Protein AF-A0A957SDZ3-F1 (afdb_monomer)

Secondary structure (DSSP, 8-state):
--TTSHHHHHHHHHHHHHHHHS-HHHHHHHHHHHHHHHHHTT-GGGHHHHHHHHHHHHHHHHHHHH---HHHHHHHHHHHHHHHHHHHHHHHHHHHHHHHH--

Foldseek 3Di:
DDCPDPVNVV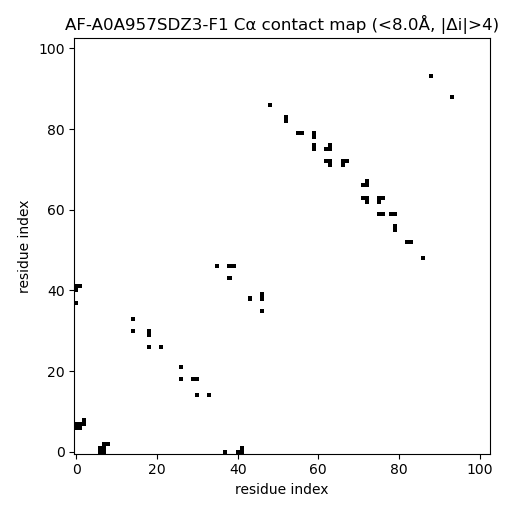LVVVLVVVLVVDDPVCNVVSVVVSVLVVVVVVPVVCSVVVVVLCVLVVVLVVVLVPDPDPVVNVVSVVRSCCSVVVVVCCVPPVVVVVVVVVD

Solvent-accessible surface area (backbone atoms only — not comparable to full-atom values): 5776 Å² total; per-residue (Å²): 90,50,92,90,37,72,67,34,55,52,50,50,52,53,50,51,55,50,51,76,73,45,56,82,86,52,36,62,59,50,52,50,52,50,50,52,54,53,49,40,54,70,47,54,82,54,46,62,54,52,50,50,49,51,53,48,46,54,52,36,54,50,54,37,74,74,42,87,50,68,71,59,33,52,51,41,53,48,52,46,49,51,51,55,51,46,54,49,46,49,76,72,41,44,66,57,52,53,55,63,74,75,106

Structure (mmCIF, N/CA/C/O backbone):
data_AF-A0A957SDZ3-F1
#
_entry.id   AF-A0A957SDZ3-F1
#
loop_
_atom_site.group_PDB
_atom_site.id
_atom_site.type_symbol
_atom_site.label_atom_id
_atom_site.label_alt_id
_atom_site.label_comp_id
_atom_site.label_asym_id
_atom_site.label_entity_id
_atom_site.label_seq_id
_atom_site.pdbx_PDB_ins_code
_atom_site.Cartn_x
_atom_site.Cartn_y
_atom_site.Cartn_z
_atom_site.occupancy
_atom_site.B_iso_or_equiv
_atom_site.auth_seq_id
_atom_site.auth_comp_id
_atom_site.auth_asym_id
_atom_site.auth_atom_id
_atom_site.pdbx_PDB_model_num
ATOM 1 N N . MET A 1 1 ? 6.033 -1.691 -15.513 1.00 85.06 1 MET A N 1
ATOM 2 C CA . MET A 1 1 ? 5.072 -0.749 -16.129 1.00 85.06 1 MET A CA 1
ATOM 3 C C . MET A 1 1 ? 5.180 0.551 -15.363 1.00 85.06 1 MET A C 1
ATOM 5 O O . MET A 1 1 ? 5.118 0.506 -14.141 1.00 85.06 1 MET A O 1
ATOM 9 N N . LEU A 1 2 ? 5.416 1.672 -16.039 1.00 90.06 2 LEU A N 1
ATOM 10 C CA . LEU A 1 2 ? 5.469 2.980 -15.385 1.00 90.06 2 LEU A CA 1
ATOM 11 C C . LEU A 1 2 ? 4.154 3.715 -15.643 1.00 90.06 2 LEU A C 1
ATOM 13 O O . LEU A 1 2 ? 3.504 3.487 -16.657 1.00 90.06 2 LEU A O 1
ATOM 17 N N . PHE A 1 3 ? 3.767 4.613 -14.742 1.00 89.62 3 PHE A N 1
ATOM 18 C CA . PHE A 1 3 ? 2.489 5.330 -14.835 1.00 89.62 3 PHE A CA 1
ATOM 19 C C . PHE A 1 3 ? 2.322 6.158 -16.118 1.00 89.62 3 PHE A C 1
ATOM 2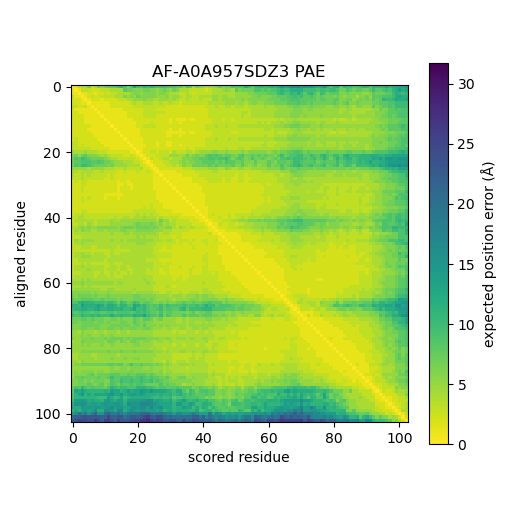1 O O . PHE A 1 3 ? 1.204 6.435 -16.534 1.00 89.62 3 PHE A O 1
ATOM 28 N N . ASN A 1 4 ? 3.426 6.562 -16.743 1.00 91.69 4 ASN A N 1
ATOM 29 C CA . ASN A 1 4 ? 3.443 7.384 -17.948 1.00 91.69 4 ASN A CA 1
ATOM 30 C C . ASN A 1 4 ? 3.572 6.574 -19.248 1.00 91.69 4 ASN A C 1
ATOM 32 O O . ASN A 1 4 ? 3.785 7.176 -20.299 1.00 91.69 4 ASN A O 1
ATOM 36 N N . THR A 1 5 ? 3.497 5.240 -19.199 1.00 95.25 5 THR A N 1
ATOM 37 C CA . THR A 1 5 ? 3.687 4.401 -20.389 1.00 95.25 5 THR A CA 1
ATOM 38 C C . THR A 1 5 ? 2.356 3.860 -20.931 1.00 95.25 5 THR A C 1
ATOM 40 O O . THR A 1 5 ? 1.416 3.651 -20.158 1.00 95.25 5 THR A O 1
ATOM 43 N N . PRO A 1 6 ? 2.225 3.625 -22.254 1.00 95.44 6 PRO A N 1
ATOM 44 C CA . PRO A 1 6 ? 0.987 3.116 -22.855 1.00 95.44 6 PRO A CA 1
ATOM 45 C C . PRO A 1 6 ? 0.500 1.793 -22.249 1.00 95.44 6 PRO A C 1
ATOM 47 O O . PRO A 1 6 ? -0.705 1.574 -22.128 1.00 95.44 6 PRO A O 1
ATOM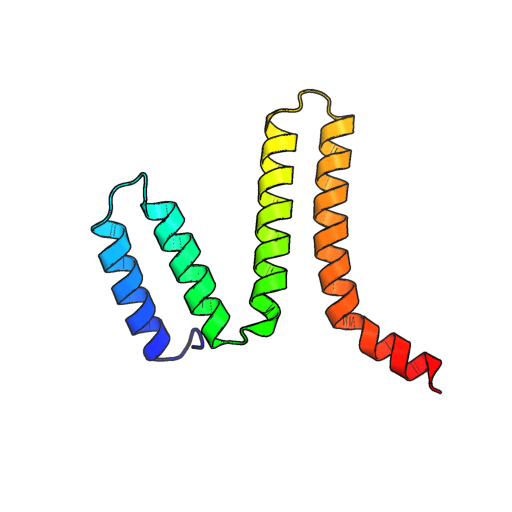 50 N N . GLU A 1 7 ? 1.421 0.929 -21.812 1.00 95.00 7 GLU A N 1
ATOM 51 C CA . GLU A 1 7 ? 1.092 -0.354 -21.187 1.00 95.00 7 GLU A CA 1
ATOM 52 C C . GLU A 1 7 ? 0.309 -0.160 -19.885 1.00 95.00 7 GLU A C 1
ATOM 54 O O . GLU A 1 7 ? -0.582 -0.954 -19.589 1.00 95.00 7 GLU A O 1
ATOM 59 N N . TYR A 1 8 ? 0.590 0.910 -19.129 1.00 95.50 8 TYR A N 1
ATOM 60 C CA . TYR A 1 8 ? -0.169 1.237 -17.923 1.00 95.50 8 TYR A CA 1
ATOM 61 C C . TYR A 1 8 ? -1.610 1.634 -18.245 1.00 95.50 8 TYR A C 1
ATOM 63 O O . TYR A 1 8 ? -2.526 1.172 -17.570 1.00 95.50 8 TYR A O 1
ATOM 71 N N . PHE A 1 9 ? -1.842 2.439 -19.285 1.00 96.25 9 PHE A N 1
ATOM 72 C CA . PHE A 1 9 ? -3.202 2.821 -19.679 1.00 96.25 9 PHE A CA 1
ATOM 73 C C . PHE A 1 9 ? -4.015 1.621 -20.168 1.00 96.25 9 PHE A C 1
ATOM 75 O O . PHE A 1 9 ? -5.195 1.507 -19.834 1.00 96.25 9 PHE A O 1
ATOM 82 N N . LEU A 1 10 ? -3.385 0.698 -20.901 1.00 96.81 10 LEU A N 1
ATOM 83 C CA . LEU A 1 10 ? -4.025 -0.553 -21.306 1.00 96.81 10 LEU A CA 1
ATOM 84 C C . LEU A 1 10 ? -4.349 -1.429 -20.090 1.00 96.81 10 LEU A C 1
ATOM 86 O O . LEU A 1 10 ? -5.480 -1.895 -19.956 1.00 96.81 10 LEU A O 1
ATOM 90 N N . PHE A 1 11 ? -3.391 -1.603 -19.176 1.00 96.88 11 PHE A N 1
ATOM 91 C CA . PHE A 1 11 ? -3.597 -2.318 -17.918 1.00 96.88 11 PHE A CA 1
ATOM 92 C C . PHE A 1 11 ? -4.747 -1.711 -17.101 1.00 96.88 11 PHE A C 1
ATOM 94 O O . PHE A 1 11 ? -5.651 -2.431 -16.685 1.00 96.88 11 PHE A O 1
ATOM 101 N N . LEU A 1 12 ? -4.759 -0.387 -16.931 1.00 96.69 12 LEU A N 1
ATOM 102 C CA . LEU A 1 12 ? -5.810 0.341 -16.224 1.00 96.69 12 LEU A CA 1
ATOM 103 C C . LEU A 1 12 ? -7.174 0.141 -16.891 1.00 96.69 12 LEU A C 1
ATOM 105 O O . LEU A 1 12 ? -8.149 -0.134 -16.197 1.00 96.69 12 LEU A O 1
ATOM 109 N N . GLY A 1 13 ? -7.247 0.232 -18.222 1.00 97.44 13 GLY A N 1
ATOM 110 C CA . GLY A 1 13 ? -8.475 -0.022 -18.973 1.00 97.44 13 GLY A CA 1
ATOM 111 C C . GLY A 1 13 ? -9.033 -1.420 -18.706 1.00 97.44 13 GLY A C 1
ATOM 112 O O . GLY A 1 13 ? -10.208 -1.561 -18.374 1.00 97.44 13 GLY A O 1
ATOM 113 N N . VAL A 1 14 ? -8.182 -2.449 -18.759 1.00 97.38 14 VAL A N 1
ATOM 114 C CA . VAL A 1 14 ? -8.568 -3.837 -18.452 1.00 97.38 14 VAL A CA 1
ATOM 115 C C . VAL A 1 14 ? -9.017 -3.988 -16.996 1.00 97.38 14 VAL A C 1
ATOM 117 O O . VAL A 1 14 ? -10.063 -4.583 -16.737 1.00 97.38 14 VAL A O 1
ATOM 120 N N . VAL A 1 15 ? -8.273 -3.422 -16.042 1.00 97.56 15 VAL A N 1
ATOM 121 C CA . VAL A 1 15 ? -8.623 -3.462 -14.614 1.00 97.56 15 VAL A CA 1
ATOM 122 C C . VAL A 1 15 ? -9.975 -2.800 -14.364 1.00 97.56 15 VAL A C 1
ATOM 124 O O . VAL A 1 15 ? -10.805 -3.375 -13.669 1.00 97.56 15 VAL A O 1
ATOM 127 N N . LEU A 1 16 ? -10.241 -1.636 -14.958 1.00 97.00 16 LEU A N 1
ATOM 128 C CA . LEU A 1 16 ? -11.523 -0.950 -14.807 1.00 97.00 16 LEU A CA 1
ATOM 129 C C . LEU A 1 16 ? -12.675 -1.743 -15.433 1.00 97.00 16 LEU A C 1
ATOM 131 O O . LEU A 1 16 ? -13.726 -1.875 -14.810 1.00 97.00 16 LEU A O 1
ATOM 135 N N . LEU A 1 17 ? -12.482 -2.320 -16.623 1.00 97.50 17 LEU A N 1
ATOM 136 C CA . LEU A 1 17 ? -13.498 -3.163 -17.258 1.00 97.50 17 LEU A CA 1
ATOM 137 C C . LEU A 1 17 ? -13.858 -4.368 -16.384 1.00 97.50 17 LEU A C 1
ATOM 139 O O . LEU A 1 17 ? -15.039 -4.636 -16.156 1.00 97.50 17 LEU A O 1
ATOM 143 N N . ILE A 1 18 ? -12.855 -5.068 -15.848 1.00 96.88 18 ILE A N 1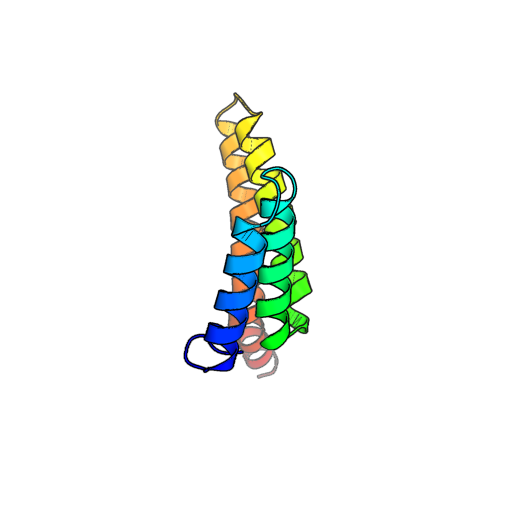
ATOM 144 C CA . ILE A 1 18 ? -13.081 -6.203 -14.945 1.00 96.88 18 ILE A CA 1
ATOM 145 C C . ILE A 1 18 ? -13.738 -5.728 -13.644 1.00 96.88 18 ILE A C 1
ATOM 147 O O . ILE A 1 18 ? -14.683 -6.364 -13.179 1.00 96.88 18 ILE A O 1
ATOM 151 N N . TYR A 1 19 ? -13.286 -4.608 -13.076 1.00 96.25 19 TYR A N 1
ATOM 152 C CA . TYR A 1 19 ? -13.834 -4.022 -11.852 1.00 96.25 19 TYR A CA 1
ATOM 153 C C . TYR A 1 19 ? -15.339 -3.757 -11.971 1.00 96.25 19 TYR A C 1
ATOM 155 O O . TYR A 1 19 ? -16.098 -4.200 -11.113 1.00 96.25 19 TYR A O 1
ATOM 163 N N . TYR A 1 20 ? -15.782 -3.115 -13.057 1.00 95.62 20 TYR A N 1
ATOM 164 C CA . TYR A 1 20 ? -17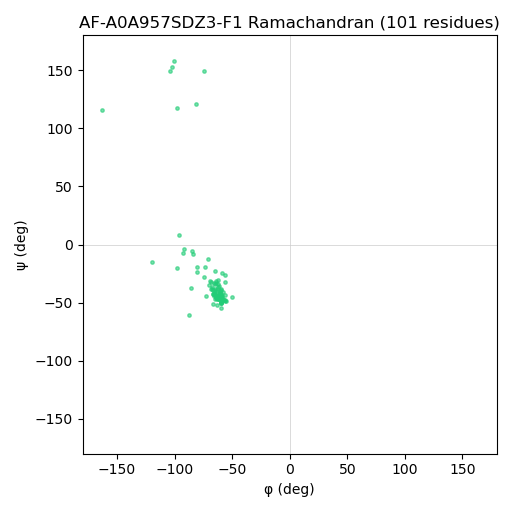.204 -2.836 -13.288 1.00 95.62 20 TYR A CA 1
ATOM 165 C C . TYR A 1 20 ? -18.022 -4.075 -13.682 1.00 95.62 20 TYR A C 1
ATOM 167 O O . TYR A 1 20 ? -19.241 -4.064 -13.537 1.00 95.62 20 TYR A O 1
ATOM 175 N N . SER A 1 21 ? -17.371 -5.142 -14.151 1.00 95.25 21 SER A N 1
ATOM 176 C CA . SER A 1 21 ? -18.032 -6.399 -14.538 1.00 95.25 21 SER A CA 1
ATOM 177 C C . SER A 1 21 ? -18.102 -7.432 -13.401 1.00 95.25 21 SER A C 1
ATOM 179 O O . SER A 1 21 ? -18.723 -8.482 -13.559 1.00 95.25 21 SER A O 1
ATOM 181 N N . THR A 1 22 ? -17.453 -7.172 -12.262 1.00 94.62 22 THR A N 1
ATOM 182 C CA . THR A 1 22 ? -17.325 -8.119 -11.141 1.00 94.62 22 THR A CA 1
ATOM 183 C C . THR A 1 22 ? -18.324 -7.807 -10.022 1.00 94.62 22 THR A C 1
ATOM 185 O O . THR A 1 22 ? -18.817 -6.693 -9.885 1.00 94.62 22 THR A O 1
ATOM 188 N N . THR A 1 23 ? -18.631 -8.799 -9.180 1.00 94.06 23 THR A N 1
ATOM 189 C CA . THR A 1 23 ? -19.494 -8.593 -8.007 1.00 94.06 23 THR A CA 1
ATOM 190 C C . THR A 1 23 ? -18.771 -7.843 -6.874 1.00 94.06 23 THR A C 1
ATOM 192 O O . THR A 1 23 ? -17.575 -8.074 -6.654 1.00 94.06 23 THR A O 1
ATOM 195 N N . PRO A 1 24 ? -19.490 -7.049 -6.053 1.00 91.12 24 PRO A N 1
ATOM 196 C CA . PRO A 1 24 ? -18.886 -6.260 -4.972 1.00 91.12 24 PRO A CA 1
ATOM 197 C C . PRO A 1 24 ? -18.064 -7.064 -3.956 1.00 91.12 24 PRO A C 1
ATOM 199 O O . PRO A 1 24 ? -17.141 -6.537 -3.342 1.00 91.12 24 PRO A O 1
ATOM 202 N N . ARG A 1 25 ? -18.371 -8.357 -3.775 1.00 88.44 25 ARG A N 1
ATOM 203 C CA . ARG A 1 25 ? -17.644 -9.232 -2.839 1.00 88.44 25 ARG A CA 1
ATOM 204 C C . ARG A 1 25 ? -16.227 -9.562 -3.311 1.00 88.44 25 ARG A C 1
ATOM 206 O O . ARG A 1 25 ? -15.335 -9.706 -2.484 1.00 88.44 25 ARG A O 1
ATOM 213 N N . VAL A 1 26 ? -16.023 -9.703 -4.621 1.00 94.31 26 VAL A N 1
ATOM 214 C CA . VAL A 1 26 ? -14.737 -10.131 -5.206 1.00 94.31 26 VAL A CA 1
ATOM 215 C C . VAL A 1 26 ? -13.917 -8.935 -5.694 1.00 94.31 26 VAL A C 1
ATOM 217 O O . VAL A 1 26 ? -12.697 -9.016 -5.796 1.00 94.31 26 VAL A O 1
ATOM 220 N N . GLN A 1 27 ? -14.570 -7.797 -5.918 1.00 94.31 27 GLN A N 1
ATOM 221 C CA . GLN A 1 27 ? -13.988 -6.552 -6.415 1.00 94.31 27 GLN A CA 1
ATOM 222 C C . GLN A 1 27 ? -12.735 -6.102 -5.646 1.00 94.31 27 GLN A C 1
ATOM 224 O O . GLN A 1 27 ? -11.721 -5.785 -6.261 1.00 94.31 27 GLN A O 1
ATOM 229 N N . ASN A 1 28 ? -12.751 -6.153 -4.311 1.00 93.25 28 ASN A N 1
ATOM 230 C CA . ASN A 1 28 ? -11.590 -5.765 -3.501 1.00 93.25 28 ASN A CA 1
ATOM 231 C C . ASN A 1 28 ? -10.415 -6.741 -3.645 1.00 93.25 28 ASN A C 1
ATOM 233 O O . ASN A 1 28 ? -9.269 -6.309 -3.716 1.00 93.25 28 ASN A O 1
ATOM 237 N N . TYR A 1 29 ? -10.685 -8.046 -3.732 1.00 95.00 29 TYR A N 1
ATOM 238 C CA . TYR A 1 29 ? -9.642 -9.048 -3.972 1.00 95.00 29 TYR A CA 1
ATOM 239 C C . TYR A 1 29 ? -9.049 -8.917 -5.374 1.00 95.00 29 TYR A C 1
ATOM 241 O O . TYR A 1 29 ? -7.8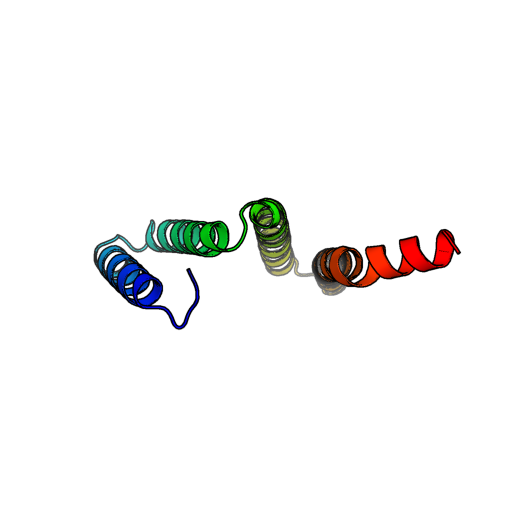39 -9.039 -5.546 1.00 95.00 29 TYR A O 1
ATOM 249 N N . MET A 1 30 ? -9.889 -8.613 -6.364 1.00 96.69 30 MET A N 1
ATOM 250 C CA . MET A 1 30 ? -9.456 -8.328 -7.727 1.00 96.69 30 MET A CA 1
ATOM 251 C C . MET A 1 30 ? -8.558 -7.086 -7.773 1.00 96.69 30 MET A C 1
ATOM 253 O O . MET A 1 30 ? -7.474 -7.151 -8.348 1.00 96.69 30 MET A O 1
ATOM 257 N N . LEU A 1 31 ? -8.951 -5.988 -7.116 1.00 96.06 31 LEU A N 1
ATOM 258 C CA . LEU A 1 31 ? -8.131 -4.776 -7.038 1.00 96.06 31 LEU A CA 1
ATOM 259 C C . LEU A 1 31 ? -6.810 -5.020 -6.311 1.00 96.06 31 LEU A C 1
ATOM 261 O O . LEU A 1 31 ? -5.772 -4.521 -6.741 1.00 96.06 31 LEU A O 1
ATOM 265 N N . LEU A 1 32 ? -6.838 -5.808 -5.235 1.00 95.00 32 LEU A N 1
ATOM 266 C CA . LEU A 1 32 ? -5.635 -6.201 -4.516 1.00 95.00 32 LEU A CA 1
ATOM 267 C C . LEU A 1 32 ? -4.688 -6.970 -5.446 1.00 95.00 32 LEU A C 1
ATOM 269 O O . LEU A 1 32 ? -3.527 -6.594 -5.583 1.00 95.00 32 LEU A O 1
ATOM 273 N N . ALA A 1 33 ? -5.191 -7.988 -6.149 1.00 95.88 33 ALA A N 1
ATOM 274 C CA . ALA A 1 33 ? -4.407 -8.759 -7.110 1.00 95.88 33 ALA A CA 1
ATOM 275 C C . ALA A 1 33 ? -3.855 -7.879 -8.243 1.00 95.88 33 ALA A C 1
ATOM 277 O O . ALA A 1 33 ? -2.674 -7.977 -8.572 1.00 95.88 33 ALA A O 1
ATOM 278 N N . ALA A 1 34 ? -4.669 -6.975 -8.795 1.00 96.31 34 ALA A N 1
ATOM 279 C CA . ALA A 1 34 ? -4.237 -6.016 -9.807 1.00 96.31 34 ALA A CA 1
ATOM 280 C C . ALA A 1 34 ? -3.119 -5.099 -9.280 1.00 96.31 34 ALA A C 1
ATOM 282 O O . ALA A 1 34 ? -2.131 -4.876 -9.976 1.00 96.31 34 ALA A O 1
ATOM 283 N N . SER A 1 35 ? -3.225 -4.620 -8.039 1.00 94.44 35 SER A N 1
ATOM 284 C CA . SER A 1 35 ? -2.192 -3.799 -7.403 1.00 94.44 35 SER A CA 1
ATOM 285 C C . SER A 1 35 ? -0.863 -4.550 -7.270 1.00 94.44 35 SER A C 1
ATOM 287 O O . SER A 1 35 ? 0.175 -4.031 -7.682 1.00 94.44 35 SER A O 1
ATOM 289 N N . TYR A 1 36 ? -0.886 -5.797 -6.785 1.00 95.06 36 TYR A N 1
ATOM 290 C CA . TYR A 1 36 ? 0.323 -6.623 -6.692 1.00 95.06 36 TYR A CA 1
ATOM 291 C C . TYR A 1 36 ? 0.910 -6.949 -8.065 1.00 95.06 36 TYR A C 1
ATOM 293 O O . TYR A 1 36 ? 2.126 -6.881 -8.229 1.00 95.06 36 TYR A O 1
ATOM 301 N N . LEU A 1 37 ? 0.076 -7.248 -9.067 1.00 95.06 37 LEU A N 1
ATOM 302 C CA . LEU A 1 37 ? 0.545 -7.451 -10.437 1.00 95.06 37 LEU A CA 1
ATOM 303 C C . LEU A 1 37 ? 1.244 -6.195 -10.956 1.00 95.06 37 LEU A C 1
ATOM 305 O O . LEU A 1 37 ? 2.385 -6.282 -11.401 1.00 95.06 37 LEU A O 1
ATOM 309 N N . PHE A 1 38 ? 0.624 -5.024 -10.823 1.00 94.69 38 PHE A N 1
ATOM 310 C CA . PHE A 1 38 ? 1.227 -3.757 -11.229 1.00 94.69 38 PHE A CA 1
ATOM 311 C C . PHE A 1 38 ? 2.586 -3.513 -10.552 1.00 94.69 38 PHE A C 1
ATOM 313 O O . PHE A 1 38 ? 3.568 -3.225 -11.238 1.00 94.69 38 PHE A O 1
ATOM 320 N N . TYR A 1 39 ? 2.675 -3.706 -9.233 1.00 91.94 39 TYR A N 1
ATOM 321 C CA . TYR A 1 39 ? 3.931 -3.549 -8.493 1.00 91.94 39 TYR A CA 1
ATOM 322 C C . TYR A 1 39 ? 4.990 -4.591 -8.870 1.00 91.94 39 TYR A C 1
ATOM 324 O O . TYR A 1 39 ? 6.179 -4.268 -8.913 1.00 91.94 39 TYR A O 1
ATOM 332 N N . SER A 1 40 ? 4.583 -5.818 -9.206 1.00 92.69 40 SER A N 1
ATOM 333 C CA . SER A 1 40 ? 5.508 -6.874 -9.629 1.00 92.69 40 SER A CA 1
ATOM 334 C C . SER A 1 40 ? 6.264 -6.524 -10.915 1.00 92.69 40 SER A C 1
ATOM 336 O O . SER A 1 40 ? 7.424 -6.905 -11.061 1.00 92.69 40 SER A O 1
ATOM 338 N N . PHE A 1 41 ? 5.649 -5.739 -11.811 1.00 91.44 41 PHE A N 1
ATOM 339 C CA . PHE A 1 41 ? 6.286 -5.250 -13.037 1.00 91.44 41 PHE A CA 1
ATOM 340 C C . PHE A 1 41 ? 7.362 -4.185 -12.804 1.00 91.44 41 PHE A C 1
ATOM 342 O O . PHE A 1 41 ? 8.045 -3.817 -13.762 1.00 91.44 41 PHE A O 1
ATOM 349 N N . TRP A 1 42 ? 7.460 -3.610 -11.605 1.00 86.69 42 TRP A N 1
ATOM 350 C CA . TRP A 1 42 ? 8.553 -2.702 -11.265 1.00 86.69 42 TRP A CA 1
ATOM 351 C C . TRP A 1 42 ? 9.738 -3.498 -10.729 1.00 86.69 42 TRP A C 1
ATOM 353 O O . TRP A 1 42 ? 10.798 -3.507 -11.349 1.00 86.69 42 TRP A O 1
ATOM 363 N N . ASP A 1 43 ? 9.532 -4.214 -9.623 1.00 88.00 43 ASP A N 1
ATOM 364 C CA . ASP A 1 43 ? 10.511 -5.143 -9.073 1.00 88.00 43 ASP A CA 1
ATOM 365 C C . ASP A 1 43 ? 9.839 -6.100 -8.079 1.00 88.00 43 ASP A C 1
ATOM 367 O O . ASP A 1 43 ? 9.349 -5.711 -7.014 1.00 88.00 43 ASP A O 1
ATOM 371 N N . TRP A 1 44 ? 9.835 -7.383 -8.432 1.00 89.56 44 TRP A N 1
ATOM 372 C CA . TRP A 1 44 ? 9.182 -8.436 -7.665 1.00 89.56 44 TRP A CA 1
ATOM 373 C C . TRP A 1 44 ? 9.800 -8.669 -6.278 1.00 89.56 44 TRP A C 1
ATOM 375 O O . TRP A 1 44 ? 9.114 -9.161 -5.384 1.00 89.56 44 TRP A O 1
ATOM 385 N N . ARG A 1 45 ? 11.069 -8.298 -6.052 1.00 88.88 45 ARG A N 1
ATOM 386 C CA . ARG A 1 45 ? 11.757 -8.512 -4.765 1.00 88.88 45 ARG A CA 1
ATOM 387 C C . ARG A 1 45 ? 11.104 -7.722 -3.636 1.00 88.88 45 ARG A C 1
ATOM 389 O O . ARG A 1 45 ? 11.080 -8.187 -2.499 1.00 88.88 45 ARG A O 1
ATOM 396 N N . TYR A 1 46 ? 10.537 -6.559 -3.955 1.00 89.69 46 TYR A N 1
ATOM 397 C CA . TYR A 1 46 ? 9.863 -5.697 -2.985 1.00 89.69 46 TYR A CA 1
ATOM 398 C C . TYR A 1 46 ? 8.395 -6.087 -2.744 1.00 89.69 46 TYR A C 1
ATOM 400 O O . TYR A 1 46 ? 7.774 -5.551 -1.827 1.00 89.69 46 TYR A O 1
ATOM 408 N N . LEU A 1 47 ? 7.835 -7.054 -3.488 1.00 92.38 47 LEU A N 1
ATOM 409 C CA . LEU A 1 47 ? 6.470 -7.550 -3.251 1.00 92.38 47 LEU A CA 1
ATOM 410 C C . LEU A 1 47 ? 6.307 -8.136 -1.853 1.00 92.38 47 LEU A C 1
ATOM 412 O O . LEU A 1 47 ? 5.272 -7.929 -1.228 1.00 92.38 47 LEU A O 1
ATOM 416 N N . SER A 1 48 ? 7.318 -8.852 -1.356 1.00 90.38 48 SER A N 1
ATOM 417 C CA . SER A 1 48 ? 7.291 -9.447 -0.016 1.00 90.38 48 SER A CA 1
ATOM 418 C C . SER A 1 48 ? 7.164 -8.379 1.074 1.00 90.38 48 SER A C 1
ATOM 420 O O . SER A 1 48 ? 6.453 -8.582 2.055 1.00 90.38 48 SER A O 1
ATOM 422 N N . LEU A 1 49 ? 7.784 -7.213 0.873 1.00 91.50 49 LEU A N 1
ATOM 423 C CA . LEU A 1 49 ? 7.712 -6.075 1.790 1.00 91.50 49 LEU A CA 1
ATOM 424 C C . LEU A 1 49 ? 6.347 -5.401 1.741 1.00 91.50 49 LEU A C 1
ATOM 426 O O . LEU A 1 49 ? 5.780 -5.106 2.788 1.00 91.50 49 LEU A O 1
ATOM 430 N N . ILE A 1 50 ? 5.809 -5.192 0.536 1.00 92.31 50 ILE A N 1
ATOM 431 C CA . ILE A 1 50 ? 4.460 -4.645 0.351 1.00 92.31 50 ILE A CA 1
ATOM 432 C C . ILE A 1 50 ? 3.432 -5.587 0.979 1.00 92.31 50 ILE A C 1
ATOM 434 O O . ILE A 1 50 ? 2.527 -5.129 1.672 1.00 92.31 50 ILE A O 1
ATOM 438 N N . LEU A 1 51 ? 3.597 -6.900 0.800 1.00 93.69 51 LEU A N 1
ATOM 439 C CA . LEU A 1 51 ? 2.736 -7.913 1.400 1.00 93.69 51 LEU A CA 1
ATOM 440 C C . LEU A 1 51 ? 2.813 -7.887 2.923 1.00 93.69 51 LEU A C 1
ATOM 442 O O . LEU A 1 51 ? 1.778 -7.864 3.585 1.00 93.69 51 LEU A O 1
ATOM 446 N N . LEU A 1 52 ? 4.024 -7.841 3.479 1.00 93.19 52 LEU A N 1
ATOM 447 C CA . LEU A 1 52 ? 4.228 -7.744 4.919 1.00 93.19 52 LEU A CA 1
ATOM 448 C C . LEU A 1 52 ? 3.586 -6.473 5.486 1.00 93.19 52 LEU A C 1
ATOM 450 O O . LEU A 1 52 ? 2.816 -6.572 6.438 1.00 93.19 52 LEU A O 1
ATOM 454 N N . SER A 1 53 ? 3.847 -5.304 4.892 1.00 94.12 53 SER A N 1
ATOM 455 C CA . SER A 1 53 ? 3.227 -4.037 5.311 1.00 94.12 53 SER A CA 1
ATOM 456 C C . SER A 1 53 ? 1.706 -4.115 5.209 1.00 94.12 53 SER A C 1
ATOM 458 O O . SER A 1 53 ? 1.027 -3.827 6.187 1.00 94.12 53 SER A O 1
ATOM 460 N N . THR A 1 54 ? 1.164 -4.624 4.101 1.00 94.44 54 THR A N 1
ATOM 461 C CA . THR A 1 54 ? -0.287 -4.780 3.917 1.00 94.44 54 THR A CA 1
ATOM 462 C C . THR A 1 54 ? -0.904 -5.654 5.008 1.00 94.44 54 THR A C 1
ATOM 464 O O . THR A 1 54 ? -1.919 -5.277 5.589 1.00 94.44 54 THR A O 1
ATOM 467 N N . ILE A 1 55 ? -0.302 -6.807 5.322 1.00 95.56 55 ILE A N 1
ATOM 468 C CA . ILE A 1 55 ? -0.803 -7.718 6.361 1.00 95.56 55 ILE A CA 1
ATOM 469 C C . ILE A 1 55 ? -0.741 -7.055 7.739 1.00 95.56 55 ILE A C 1
ATOM 471 O O . ILE A 1 55 ? -1.714 -7.126 8.496 1.00 95.56 55 ILE A O 1
ATOM 475 N N . VAL A 1 56 ? 0.385 -6.416 8.069 1.00 95.88 56 VAL A N 1
ATOM 476 C CA . VAL A 1 56 ? 0.582 -5.745 9.360 1.00 95.88 56 VAL A CA 1
ATOM 477 C C . VAL A 1 56 ? -0.407 -4.597 9.515 1.00 95.88 56 VAL A C 1
ATOM 479 O O . VAL A 1 56 ? -1.137 -4.562 10.503 1.00 95.88 56 VAL A O 1
ATOM 482 N N . ASP A 1 57 ? -0.484 -3.701 8.536 1.00 96.19 57 ASP A N 1
ATOM 483 C CA . ASP A 1 57 ? -1.325 -2.509 8.594 1.00 96.19 57 ASP A CA 1
ATOM 484 C C . ASP A 1 57 ? -2.811 -2.878 8.601 1.00 96.19 57 ASP A C 1
ATOM 486 O O . ASP A 1 57 ? -3.579 -2.322 9.388 1.00 96.19 57 ASP A O 1
ATOM 490 N N . PHE A 1 58 ? -3.219 -3.886 7.823 1.00 95.38 58 PHE A N 1
ATOM 491 C CA . PHE A 1 58 ? -4.590 -4.397 7.844 1.00 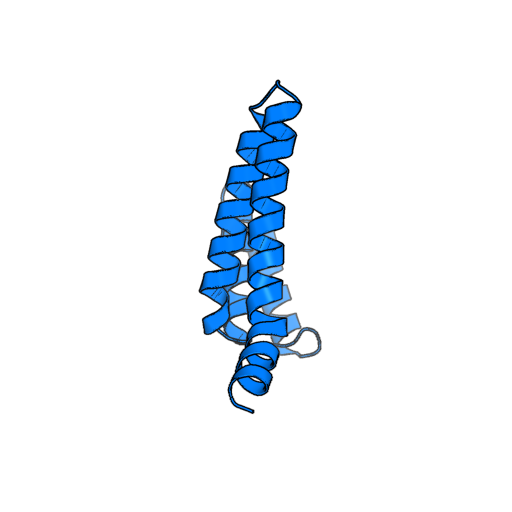95.38 58 PHE A CA 1
ATOM 492 C C . PHE A 1 58 ? -4.957 -5.028 9.196 1.00 95.38 58 PHE A C 1
ATOM 494 O O . PHE A 1 58 ? -6.034 -4.764 9.739 1.00 95.38 58 PHE A O 1
ATOM 501 N N . SER A 1 59 ? -4.059 -5.829 9.776 1.00 96.06 59 SER A N 1
ATOM 502 C CA . SER A 1 59 ? -4.276 -6.462 11.085 1.00 96.06 59 SER A CA 1
ATOM 503 C C . SER A 1 59 ? -4.317 -5.428 12.213 1.00 96.06 59 SER A C 1
ATOM 505 O O . SER A 1 59 ? -5.194 -5.480 13.076 1.00 96.06 59 SER A O 1
ATOM 507 N N . VAL A 1 60 ? -3.411 -4.447 12.182 1.00 96.38 60 VAL A N 1
ATOM 508 C CA . VAL A 1 60 ? -3.365 -3.332 13.136 1.00 96.38 60 VAL A CA 1
ATOM 509 C C . VAL A 1 60 ? -4.627 -2.478 13.037 1.00 96.38 60 VAL A C 1
ATOM 511 O O . VAL A 1 60 ? -5.220 -2.159 14.067 1.00 96.38 60 VAL A O 1
ATOM 514 N N . ALA A 1 61 ? -5.082 -2.141 11.828 1.00 95.62 61 ALA A N 1
ATOM 515 C CA . ALA A 1 61 ? -6.297 -1.356 11.629 1.00 95.62 61 ALA A CA 1
ATOM 516 C C . ALA A 1 61 ? -7.529 -2.046 12.238 1.00 95.62 61 ALA A C 1
ATOM 518 O O . ALA A 1 61 ? -8.297 -1.409 12.965 1.00 95.62 61 ALA A O 1
ATOM 519 N N . GLN A 1 62 ? -7.680 -3.358 12.024 1.00 95.94 62 GLN A N 1
ATOM 520 C CA . GLN A 1 62 ? -8.746 -4.137 12.658 1.00 95.94 62 GLN A CA 1
ATOM 521 C C . GLN A 1 62 ? -8.602 -4.169 14.186 1.00 95.94 62 GLN A C 1
ATOM 523 O O . GLN A 1 62 ? -9.571 -3.911 14.903 1.00 95.94 62 GLN A O 1
ATOM 528 N N . ALA A 1 63 ? -7.396 -4.411 14.709 1.00 94.88 63 ALA A N 1
ATOM 529 C CA . ALA A 1 63 ? -7.144 -4.433 16.150 1.00 94.88 63 ALA A CA 1
ATOM 530 C C . ALA A 1 63 ? -7.475 -3.090 16.825 1.00 94.88 63 ALA A C 1
ATOM 532 O O . ALA A 1 63 ? -8.047 -3.063 17.918 1.00 94.88 63 ALA A O 1
ATOM 533 N N . ILE A 1 64 ? -7.174 -1.968 16.163 1.00 95.06 64 ILE A N 1
ATOM 534 C CA . ILE A 1 64 ? -7.559 -0.625 16.611 1.00 95.06 64 ILE A CA 1
ATOM 535 C C . ILE A 1 64 ? -9.084 -0.478 16.621 1.00 95.06 64 ILE A C 1
ATOM 537 O O . ILE A 1 64 ? -9.619 0.052 17.594 1.00 95.06 64 ILE A O 1
ATOM 541 N N . GLY A 1 65 ? -9.774 -0.947 15.576 1.00 94.12 65 GLY A N 1
ATOM 542 C CA . GLY A 1 65 ? -11.235 -0.885 15.460 1.00 94.12 65 GLY A CA 1
ATOM 543 C C . GLY A 1 65 ? -11.976 -1.672 16.546 1.00 94.12 65 GLY A C 1
ATOM 544 O O . GLY A 1 65 ? -12.992 -1.206 17.055 1.00 94.12 65 GLY A O 1
ATOM 545 N N . HIS A 1 66 ? -11.438 -2.822 16.961 1.00 93.31 66 HIS A N 1
ATOM 546 C CA . HIS A 1 66 ? -12.015 -3.658 18.023 1.00 93.31 66 HIS A CA 1
ATOM 547 C C . HIS A 1 66 ? -11.627 -3.232 19.448 1.00 93.31 66 HIS A C 1
ATOM 549 O O . HIS A 1 66 ? -12.165 -3.756 20.424 1.00 93.31 66 HIS A O 1
ATOM 555 N N . THR A 1 67 ? -10.696 -2.290 19.602 1.00 93.62 67 THR A N 1
ATOM 556 C CA . THR A 1 67 ? -10.186 -1.877 20.913 1.00 93.62 67 THR A CA 1
ATOM 557 C C . THR A 1 67 ? -10.884 -0.607 21.398 1.00 93.62 67 THR A C 1
ATOM 559 O O . THR A 1 67 ? -10.698 0.468 20.835 1.00 93.62 67 THR A O 1
ATOM 562 N N . SER A 1 68 ? -11.600 -0.684 22.522 1.00 90.81 68 SER A N 1
ATOM 563 C CA . SER A 1 68 ? -12.207 0.487 23.182 1.00 90.81 68 SER A CA 1
ATOM 564 C C . SER A 1 68 ? -11.214 1.290 24.035 1.00 90.81 68 SER A C 1
ATOM 566 O O . SER A 1 68 ? -11.400 2.485 24.257 1.00 90.81 68 SER A O 1
ATOM 568 N N . GLN A 1 69 ? -10.127 0.660 24.495 1.00 95.44 69 GLN A N 1
ATOM 569 C CA . GLN A 1 69 ? -9.146 1.297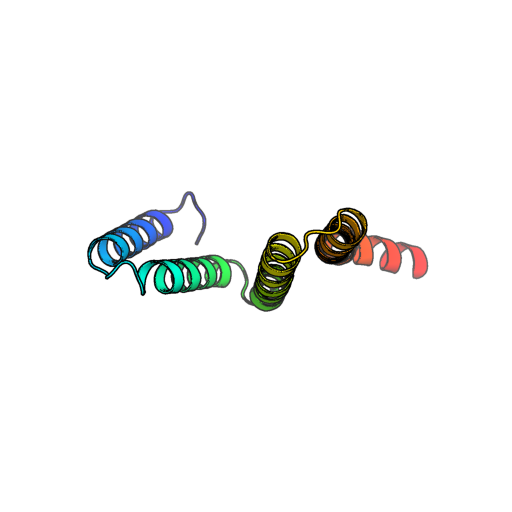 25.373 1.00 95.44 69 GLN A CA 1
ATOM 570 C C . GLN A 1 69 ? -8.142 2.167 24.582 1.00 95.44 69 GLN A C 1
ATOM 572 O O . GLN A 1 69 ? -7.373 1.642 23.768 1.00 95.44 69 GLN A O 1
ATOM 577 N N . PRO A 1 70 ? -8.047 3.482 24.853 1.00 90.94 70 PRO A N 1
ATOM 578 C CA . PRO A 1 70 ? -7.209 4.394 24.069 1.00 90.94 70 PRO A CA 1
ATOM 579 C C . PRO A 1 70 ? -5.706 4.079 24.154 1.00 90.94 70 PRO A C 1
ATOM 581 O O . PRO A 1 70 ? -4.992 4.247 23.168 1.00 90.94 70 PRO A O 1
ATOM 584 N N . GLY A 1 71 ? -5.219 3.572 25.293 1.00 93.12 71 GLY A N 1
ATOM 585 C CA . GLY A 1 71 ? -3.810 3.184 25.457 1.00 93.12 71 GLY A CA 1
ATOM 586 C C . GLY A 1 71 ? -3.392 2.036 24.531 1.00 93.12 71 GLY A C 1
ATOM 587 O O . GLY A 1 71 ? -2.367 2.118 23.859 1.00 93.12 71 GLY A O 1
ATOM 588 N N . ARG A 1 72 ? -4.232 1.001 24.414 1.00 91.81 72 ARG A N 1
ATOM 589 C CA . ARG A 1 72 ? -3.986 -0.136 23.512 1.00 91.81 72 ARG A CA 1
ATOM 590 C C . ARG A 1 72 ? -4.060 0.271 22.039 1.00 91.81 72 ARG A C 1
ATOM 592 O O . ARG A 1 72 ? -3.239 -0.183 21.253 1.00 91.81 72 ARG A O 1
ATOM 599 N N . ARG A 1 73 ? -4.968 1.184 21.666 1.00 93.00 73 ARG A N 1
ATOM 600 C CA . ARG A 1 73 ? -5.015 1.747 20.300 1.00 93.00 73 ARG A CA 1
ATOM 601 C C . ARG A 1 73 ? -3.711 2.456 19.925 1.00 93.00 73 ARG A C 1
ATOM 603 O O . ARG A 1 73 ? -3.220 2.264 18.817 1.00 93.00 73 ARG A O 1
ATOM 610 N N . LYS A 1 74 ? -3.131 3.236 20.847 1.00 93.62 74 LYS A N 1
ATOM 611 C CA . LYS A 1 74 ? -1.826 3.885 20.634 1.00 93.62 74 LYS A CA 1
ATOM 612 C C . LYS A 1 74 ? -0.697 2.869 20.467 1.00 93.62 74 LYS A C 1
ATOM 614 O O . LYS A 1 74 ? 0.168 3.082 19.629 1.00 93.62 74 LYS A O 1
ATOM 619 N N . LEU A 1 75 ? -0.722 1.771 21.223 1.00 95.00 75 LEU A N 1
ATOM 620 C CA . LEU A 1 75 ? 0.266 0.698 21.093 1.00 95.00 75 LEU A CA 1
ATOM 621 C C . LEU A 1 75 ? 0.186 0.012 19.722 1.00 95.00 75 LEU A C 1
ATOM 623 O O . LEU A 1 75 ? 1.212 -0.149 19.069 1.00 95.00 75 LEU A O 1
ATOM 627 N N . TRP A 1 76 ? -1.020 -0.314 19.249 1.00 95.62 76 TRP A N 1
ATOM 628 C CA . TRP A 1 76 ? -1.227 -0.871 17.908 1.00 95.62 76 TRP A CA 1
ATOM 629 C C . TRP A 1 76 ? -0.757 0.076 16.800 1.00 95.62 76 TRP A C 1
ATOM 631 O O . TRP A 1 76 ? -0.062 -0.351 15.881 1.00 95.62 76 TRP A O 1
ATOM 641 N N . LEU A 1 77 ? -1.071 1.370 16.913 1.00 94.75 77 LEU A N 1
ATOM 642 C CA . LEU A 1 77 ? -0.570 2.382 15.981 1.00 94.75 77 LEU A CA 1
ATOM 643 C C . LEU A 1 77 ? 0.963 2.466 16.011 1.00 94.75 77 LEU A C 1
ATOM 645 O O . LEU A 1 77 ? 1.595 2.508 14.960 1.00 94.75 77 LEU A O 1
ATOM 649 N N . GLY A 1 78 ? 1.555 2.451 17.208 1.00 96.44 78 GLY A N 1
ATOM 650 C CA . GLY A 1 78 ? 3.004 2.424 17.391 1.00 96.44 78 GLY A CA 1
ATOM 651 C C . GLY A 1 78 ? 3.648 1.236 16.680 1.00 96.44 78 GLY A C 1
ATOM 652 O O . GLY A 1 78 ? 4.633 1.424 15.979 1.00 96.44 78 GLY A O 1
ATOM 653 N N . LEU A 1 79 ? 3.046 0.046 16.772 1.00 95.00 79 LEU A N 1
ATOM 654 C CA . LEU A 1 79 ? 3.520 -1.153 16.078 1.00 95.00 79 LEU A CA 1
ATOM 655 C C . LEU A 1 79 ? 3.543 -0.974 14.549 1.00 95.00 79 LEU A C 1
ATOM 657 O O . LEU A 1 79 ? 4.573 -1.232 13.931 1.00 95.00 79 LEU A O 1
ATOM 661 N N . SER A 1 80 ? 2.446 -0.504 13.941 1.00 95.12 80 SER A N 1
ATOM 662 C CA . SER A 1 80 ? 2.381 -0.262 12.484 1.00 95.12 80 SER A CA 1
ATOM 663 C C . SER A 1 80 ? 3.402 0.788 12.031 1.00 95.12 80 SER A C 1
ATOM 665 O O . SER A 1 80 ? 4.122 0.574 11.050 1.00 95.12 80 SER A O 1
ATOM 667 N N . LEU A 1 81 ? 3.539 1.886 12.785 1.00 95.94 81 LEU A N 1
ATOM 668 C CA . LEU A 1 81 ? 4.532 2.923 12.505 1.00 95.94 81 LEU A CA 1
ATOM 669 C C . LEU A 1 81 ? 5.961 2.384 12.612 1.00 95.94 81 LEU A C 1
ATOM 671 O O . LEU A 1 81 ? 6.774 2.649 11.731 1.00 95.94 81 LEU A O 1
ATOM 675 N N . SER A 1 82 ? 6.272 1.610 13.654 1.00 96.12 82 SER A N 1
ATOM 676 C CA . SER A 1 82 ? 7.592 1.003 13.829 1.00 96.12 82 SER A CA 1
ATOM 677 C C . SER A 1 82 ? 7.950 0.063 12.681 1.00 96.12 82 SER A C 1
ATOM 679 O O . SER A 1 82 ? 9.088 0.094 12.222 1.00 96.12 82 SER A O 1
ATOM 681 N N . VAL A 1 83 ? 7.000 -0.731 12.179 1.00 94.38 83 VAL A N 1
ATOM 682 C CA . VAL A 1 83 ? 7.237 -1.618 11.029 1.00 94.38 83 VAL A CA 1
ATOM 683 C C . VAL A 1 83 ? 7.493 -0.808 9.757 1.00 94.38 83 VAL A C 1
ATOM 685 O O . VAL A 1 83 ? 8.520 -1.007 9.111 1.00 94.38 83 VAL A O 1
ATOM 688 N N . ASN A 1 84 ? 6.621 0.147 9.422 1.00 94.31 84 ASN A N 1
ATOM 689 C CA . ASN A 1 84 ? 6.769 0.965 8.214 1.00 94.31 84 ASN A CA 1
ATOM 690 C C . ASN A 1 84 ? 8.060 1.801 8.226 1.00 94.31 84 ASN A C 1
ATOM 692 O O . ASN A 1 84 ? 8.819 1.805 7.253 1.00 94.31 84 ASN A O 1
ATOM 696 N N . LEU A 1 85 ? 8.354 2.473 9.344 1.00 94.31 85 LEU A N 1
ATOM 697 C CA . LEU A 1 85 ? 9.589 3.243 9.503 1.00 94.31 85 LEU A CA 1
ATOM 698 C C . LEU A 1 85 ? 10.825 2.344 9.568 1.00 94.31 85 LEU A C 1
ATOM 700 O O . LEU A 1 85 ? 11.878 2.747 9.085 1.00 94.31 85 LEU A O 1
ATOM 704 N N . GLY A 1 86 ? 10.709 1.134 10.118 1.00 92.75 86 GLY A N 1
ATOM 705 C CA . GLY A 1 86 ? 11.779 0.139 10.120 1.00 92.75 86 GLY A CA 1
ATOM 706 C C . GLY A 1 86 ? 12.151 -0.305 8.707 1.00 92.75 86 GLY A C 1
ATOM 707 O O . GLY A 1 86 ? 13.330 -0.292 8.357 1.00 92.75 86 GLY A O 1
ATOM 708 N N . ILE A 1 87 ? 11.157 -0.608 7.864 1.00 91.44 87 ILE A N 1
ATOM 709 C CA . ILE A 1 87 ? 11.367 -0.935 6.444 1.00 91.44 87 ILE A CA 1
ATOM 710 C C . ILE A 1 87 ? 12.036 0.242 5.725 1.00 91.44 87 ILE A C 1
ATOM 712 O O . ILE A 1 87 ? 13.055 0.060 5.057 1.00 91.44 87 ILE A O 1
ATOM 716 N N . LEU A 1 88 ? 11.510 1.460 5.898 1.00 90.38 88 LEU A N 1
ATOM 717 C CA . LEU A 1 88 ? 12.092 2.663 5.300 1.00 90.38 88 LEU A CA 1
ATOM 718 C C . LEU A 1 88 ? 13.538 2.884 5.766 1.00 90.38 88 LEU A C 1
ATOM 720 O O . LEU A 1 88 ? 14.414 3.167 4.952 1.00 90.38 88 LEU A O 1
ATOM 724 N N . GLY A 1 89 ? 13.785 2.745 7.068 1.00 90.12 89 GLY A N 1
ATOM 725 C CA . GLY A 1 89 ? 15.094 2.902 7.688 1.00 90.12 89 GLY A CA 1
ATOM 726 C C . GLY A 1 89 ? 16.113 1.913 7.131 1.00 90.12 89 GLY A C 1
ATOM 727 O O . GLY A 1 89 ? 17.206 2.316 6.732 1.00 90.12 89 GLY A O 1
ATOM 728 N N . PHE A 1 90 ? 15.720 0.642 7.029 1.00 87.94 90 PHE A N 1
ATOM 729 C CA . PHE A 1 90 ? 16.548 -0.419 6.468 1.00 87.94 90 PHE A CA 1
ATOM 730 C C . PHE A 1 90 ? 16.933 -0.113 5.016 1.00 87.94 90 PHE A C 1
ATOM 732 O O . PHE A 1 90 ? 18.114 -0.017 4.687 1.00 87.94 90 PHE A O 1
ATOM 739 N N . PHE A 1 91 ? 15.949 0.138 4.149 1.00 86.25 91 PHE A N 1
ATOM 740 C CA . PHE A 1 91 ? 16.218 0.362 2.726 1.00 86.25 91 PHE A CA 1
ATOM 741 C C . PHE A 1 91 ? 16.941 1.672 2.430 1.00 86.25 91 PHE A C 1
ATOM 743 O O . PHE A 1 91 ? 17.716 1.739 1.478 1.00 86.25 91 PHE A O 1
ATOM 750 N N . LYS A 1 92 ? 16.711 2.714 3.230 1.00 85.19 92 LYS A N 1
ATOM 751 C CA . LYS A 1 92 ? 17.309 4.028 2.992 1.00 85.19 92 LYS A CA 1
ATOM 752 C C . LYS A 1 92 ? 18.702 4.173 3.602 1.00 85.19 92 LYS A C 1
ATOM 754 O O . LYS A 1 92 ? 19.546 4.827 2.996 1.00 85.19 92 LYS A O 1
ATOM 759 N N . TYR A 1 93 ? 18.948 3.599 4.782 1.00 86.31 93 TYR A N 1
ATOM 760 C CA . TYR A 1 93 ? 20.143 3.915 5.572 1.00 86.31 93 TYR A CA 1
ATOM 761 C C . TYR A 1 93 ? 21.072 2.730 5.846 1.00 86.31 93 TYR A C 1
ATOM 763 O O . TYR A 1 93 ? 22.225 2.976 6.195 1.00 86.31 93 TYR A O 1
ATOM 771 N N . CYS A 1 94 ? 20.669 1.466 5.652 1.00 84.44 94 CYS A N 1
ATOM 772 C CA . CYS A 1 94 ? 21.586 0.345 5.919 1.00 84.44 94 CYS A CA 1
ATOM 773 C C . CYS A 1 94 ? 22.874 0.428 5.099 1.00 84.44 94 CYS A C 1
ATOM 775 O O . CYS A 1 94 ? 23.951 0.209 5.645 1.00 84.44 94 CYS A O 1
ATOM 777 N N . ASN A 1 95 ? 22.790 0.817 3.825 1.00 81.69 95 ASN A N 1
ATOM 778 C CA . ASN A 1 95 ? 23.983 0.941 2.989 1.00 81.69 95 ASN A CA 1
ATOM 779 C C . ASN A 1 95 ? 24.931 2.052 3.480 1.00 81.69 95 ASN A C 1
ATOM 781 O O . ASN A 1 95 ? 26.146 1.903 3.410 1.00 81.69 95 ASN A O 1
ATOM 785 N N . PHE A 1 96 ? 24.381 3.137 4.037 1.00 81.56 96 PHE A N 1
ATOM 786 C CA . PHE A 1 96 ? 25.165 4.200 4.666 1.00 81.56 96 PHE A CA 1
ATOM 787 C C . PHE A 1 96 ? 25.885 3.701 5.927 1.00 81.56 96 PHE A C 1
ATOM 789 O O . PHE A 1 96 ? 27.069 3.974 6.102 1.00 81.56 96 PHE A O 1
ATOM 796 N N . PHE A 1 97 ? 25.212 2.938 6.794 1.00 83.50 97 PHE A N 1
ATOM 797 C CA . PHE A 1 97 ? 25.844 2.385 7.997 1.00 83.50 97 PHE A CA 1
ATOM 798 C C . PHE A 1 97 ? 26.933 1.360 7.669 1.00 83.50 97 PHE A C 1
ATOM 800 O O . PHE A 1 97 ? 28.002 1.411 8.268 1.00 83.50 97 PHE A O 1
ATOM 807 N N . ILE A 1 98 ? 26.695 0.476 6.693 1.00 84.69 98 ILE A N 1
ATOM 808 C CA . ILE A 1 98 ? 27.692 -0.505 6.237 1.00 84.69 98 ILE A CA 1
ATOM 809 C C . ILE A 1 98 ? 28.924 0.208 5.672 1.00 84.69 98 ILE A C 1
ATOM 811 O O . ILE A 1 98 ? 30.044 -0.152 6.016 1.00 84.69 98 ILE A O 1
ATOM 815 N N . HIS A 1 99 ? 28.724 1.241 4.847 1.00 84.88 99 HIS A N 1
ATOM 816 C CA . HIS A 1 99 ? 29.827 2.005 4.268 1.00 84.88 99 HIS A CA 1
ATOM 817 C C . HIS A 1 99 ? 30.690 2.697 5.333 1.00 84.88 99 HIS A C 1
ATOM 819 O O . HIS A 1 99 ? 31.909 2.627 5.253 1.00 84.88 99 HIS A O 1
ATOM 825 N N . ASN A 1 100 ? 30.077 3.316 6.348 1.00 83.81 100 ASN A N 1
ATOM 826 C CA . ASN A 1 100 ? 30.821 3.989 7.419 1.00 83.81 100 ASN A CA 1
ATOM 827 C C . ASN A 1 100 ? 31.482 3.027 8.415 1.00 83.81 100 ASN A C 1
ATOM 829 O O . ASN A 1 100 ? 32.473 3.396 9.023 1.00 83.81 100 ASN A O 1
ATOM 833 N N . ALA A 1 101 ? 30.931 1.828 8.623 1.00 81.81 101 ALA A N 1
ATOM 834 C CA . ALA A 1 101 ? 31.520 0.832 9.524 1.00 81.81 101 ALA A CA 1
ATOM 835 C C . ALA A 1 101 ? 32.672 0.041 8.879 1.00 81.81 101 ALA A C 1
ATOM 837 O O . ALA A 1 101 ? 33.451 -0.592 9.587 1.00 81.81 101 ALA A O 1
ATOM 838 N N . ALA A 1 102 ? 32.743 0.033 7.544 1.00 75.00 102 ALA A N 1
ATOM 839 C CA . ALA A 1 102 ? 33.815 -0.591 6.771 1.00 75.00 102 ALA A CA 1
ATOM 840 C C . ALA A 1 102 ? 34.975 0.372 6.439 1.00 75.00 102 ALA A C 1
ATOM 842 O O . ALA A 1 102 ? 35.948 -0.061 5.820 1.00 75.00 102 ALA A O 1
ATOM 843 N N . ALA A 1 103 ? 34.851 1.649 6.815 1.00 55.50 10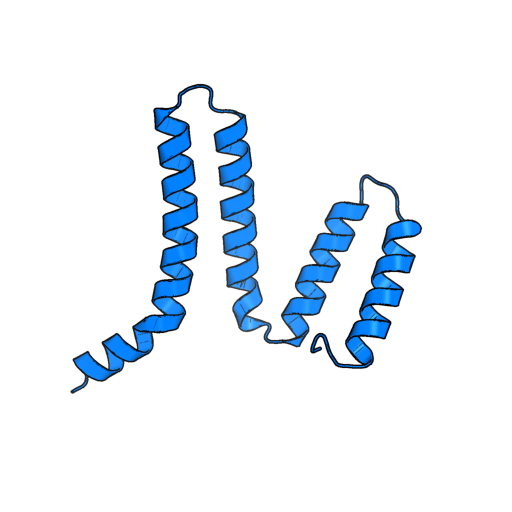3 ALA A N 1
ATOM 844 C CA . ALA A 1 103 ? 35.897 2.670 6.759 1.00 55.50 103 ALA A CA 1
ATOM 845 C C . ALA A 1 103 ? 36.602 2.783 8.119 1.00 55.50 103 ALA A C 1
ATOM 847 O O . ALA A 1 103 ? 37.826 3.039 8.112 1.00 55.50 103 ALA A O 1
#

Radius of gyration: 18.44 Å; Cα contacts (8 Å, |Δi|>4): 39; chains: 1; bounding box: 55×18×48 Å

Mean predicted aligned error: 5.03 Å

Sequence (103 aa):
MLFNTPEYFLFLGVVLLIYYSTTPRVQNYMLLAASYLFYSFWDWRYLSLILLSTIVDFSVAQAIGHTSQPGRRKLWLGLSLSVNLGILGFFKYCNFFIHNAAA

pLDDT: mean 92.25, std 5.66, range [55.5, 97.56]